Protein AF-A0A8T3WSC6-F1 (afdb_monomer_lite)

Radius of gyration: 28.21 Å; chains: 1; bounding box: 44×21×86 Å

Foldseek 3Di:
DDDDDDDDPVVVVVLVVQCVVVVPPDSVRSVVVVVCVVPPPDPPCPCVPPPDDPDDDDPPPPDPDPPPDDD

pLDDT: mean 77.77, std 18.83, range [43.16, 98.12]

Secondary structure (DSSP, 8-state):
--------HHHHHHHHHHHHHTT-SSHHHHHHHHHHHHHSPP--STT-STTPPP--------SSSTT-S--

Sequence (71 aa):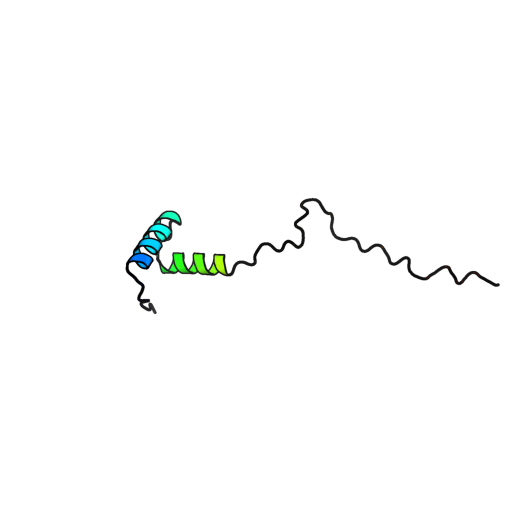
MSTTIAVSEETYRMLKYAKEETASESFDQLMQKLVRELKRPKENFFGTAKGLGPFKREEFDRLETKWKKNN

Structure (mmCIF, N/CA/C/O backbone):
data_AF-A0A8T3WSC6-F1
#
_entry.id   AF-A0A8T3WSC6-F1
#
loop_
_atom_site.group_PDB
_atom_site.id
_atom_site.type_symbol
_atom_site.label_atom_id
_atom_site.label_alt_id
_atom_site.label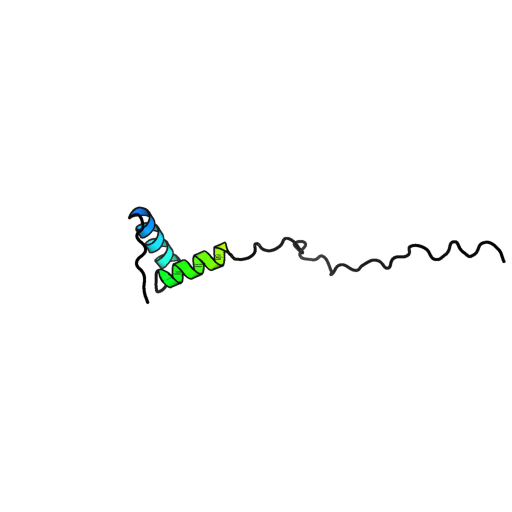_comp_id
_atom_site.label_asym_id
_atom_site.label_entity_id
_atom_site.label_seq_id
_atom_site.pdbx_PDB_ins_code
_atom_site.Cartn_x
_atom_site.Cartn_y
_atom_site.Cartn_z
_atom_site.occupancy
_atom_site.B_iso_or_equiv
_atom_site.auth_seq_id
_atom_site.auth_comp_id
_atom_site.auth_asym_id
_atom_site.auth_atom_id
_atom_site.pdbx_PDB_model_num
ATOM 1 N N . MET A 1 1 ? -21.170 7.102 -2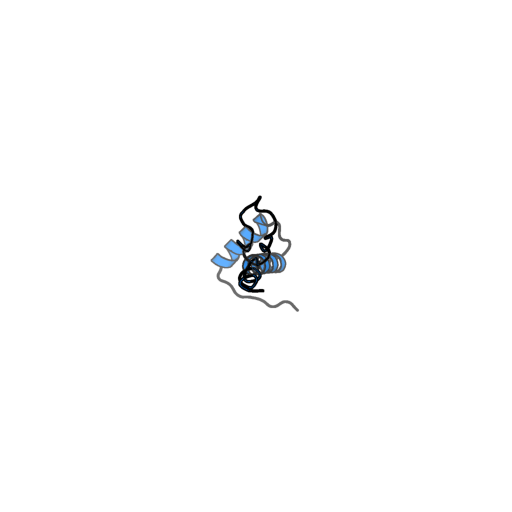.852 1.00 78.56 1 MET A N 1
ATOM 2 C CA . MET A 1 1 ? -21.661 5.963 -2.051 1.00 78.56 1 MET A CA 1
ATOM 3 C C . MET A 1 1 ? -20.442 5.157 -1.654 1.00 78.56 1 MET A C 1
ATOM 5 O O . MET A 1 1 ? -19.678 4.806 -2.543 1.00 78.56 1 MET A O 1
ATOM 9 N N . SER A 1 2 ? -20.193 4.974 -0.361 1.00 83.25 2 SER A N 1
ATOM 10 C CA . SER A 1 2 ? -19.088 4.140 0.113 1.00 83.25 2 SER A CA 1
ATOM 11 C C . SER A 1 2 ? -19.561 2.695 0.237 1.00 83.25 2 SER A C 1
ATOM 13 O O . SER A 1 2 ? -20.704 2.432 0.608 1.00 83.25 2 SER A O 1
ATOM 15 N N . THR A 1 3 ? -18.682 1.761 -0.103 1.00 90.19 3 THR A N 1
ATOM 16 C CA . THR A 1 3 ? -18.910 0.322 0.045 1.00 90.19 3 THR A CA 1
ATOM 17 C C . THR A 1 3 ? -17.830 -0.253 0.941 1.00 90.19 3 THR A C 1
ATOM 19 O O . THR A 1 3 ? -16.659 0.097 0.795 1.00 90.19 3 THR A O 1
ATOM 22 N N . THR A 1 4 ? -18.202 -1.146 1.851 1.00 93.62 4 THR A N 1
ATOM 23 C CA . THR A 1 4 ? -17.240 -1.811 2.732 1.00 93.62 4 THR A CA 1
ATOM 24 C C . THR A 1 4 ? -16.649 -3.028 2.035 1.00 93.62 4 THR A C 1
ATOM 26 O O . THR A 1 4 ? -17.381 -3.886 1.548 1.00 93.62 4 THR A O 1
ATOM 29 N N . ILE A 1 5 ? -15.320 -3.117 2.017 1.00 92.56 5 ILE A N 1
ATOM 30 C CA . ILE A 1 5 ? -14.584 -4.290 1.543 1.00 92.56 5 ILE A CA 1
ATOM 31 C C . ILE A 1 5 ? -14.053 -5.014 2.778 1.00 92.56 5 ILE A C 1
ATOM 33 O O . ILE A 1 5 ? -13.258 -4.454 3.532 1.00 92.56 5 ILE A O 1
ATOM 37 N N . ALA A 1 6 ? -14.503 -6.248 3.000 1.00 95.56 6 ALA A N 1
ATOM 38 C CA . ALA A 1 6 ? -13.956 -7.091 4.054 1.00 95.56 6 ALA A CA 1
ATOM 39 C C . ALA A 1 6 ? -12.601 -7.657 3.608 1.00 95.56 6 ALA A C 1
ATOM 41 O O . ALA A 1 6 ? -12.480 -8.208 2.514 1.00 95.56 6 ALA A O 1
ATOM 42 N N . VAL A 1 7 ? -11.589 -7.523 4.460 1.00 95.19 7 VAL A N 1
ATOM 43 C CA . VAL A 1 7 ? -10.239 -8.057 4.245 1.00 95.19 7 VAL A CA 1
ATOM 44 C C . VAL A 1 7 ? -9.771 -8.785 5.499 1.00 95.19 7 VAL A C 1
ATOM 46 O O . VAL A 1 7 ? -10.326 -8.584 6.580 1.00 95.19 7 VAL A O 1
ATOM 49 N N . SER A 1 8 ? -8.746 -9.626 5.365 1.00 98.12 8 SER A N 1
ATOM 50 C CA . SER A 1 8 ? -8.107 -10.238 6.531 1.00 98.12 8 SER A CA 1
ATOM 51 C C . SER A 1 8 ? -7.457 -9.173 7.424 1.00 98.12 8 SER A C 1
ATOM 53 O O . SER A 1 8 ? -7.084 -8.091 6.956 1.00 98.12 8 SER A O 1
ATOM 55 N N . GLU A 1 9 ? -7.279 -9.482 8.707 1.00 97.62 9 GLU A N 1
ATOM 56 C CA . GLU A 1 9 ? -6.632 -8.558 9.642 1.00 97.62 9 GLU A CA 1
ATOM 57 C C . GLU A 1 9 ? -5.176 -8.264 9.249 1.00 97.62 9 GLU A C 1
ATOM 59 O O . GLU A 1 9 ? -4.717 -7.126 9.349 1.00 97.62 9 GLU A O 1
ATOM 64 N N . GLU A 1 10 ? -4.462 -9.266 8.734 1.00 97.94 10 GLU A N 1
ATOM 65 C CA . GLU A 1 10 ? -3.100 -9.105 8.224 1.00 97.94 10 GLU A CA 1
ATOM 66 C C . GLU A 1 10 ? -3.058 -8.116 7.054 1.00 97.94 10 GLU A C 1
ATOM 68 O O . GLU A 1 10 ? -2.284 -7.157 7.070 1.00 97.94 10 GLU A O 1
ATOM 73 N N . THR A 1 11 ? -3.959 -8.275 6.081 1.00 97.06 11 THR A N 1
ATOM 74 C CA . THR A 1 11 ? -4.073 -7.353 4.943 1.00 97.06 11 THR A CA 1
ATOM 75 C C . THR A 1 11 ? -4.396 -5.934 5.405 1.00 97.06 11 THR A C 1
ATOM 77 O O . THR A 1 11 ? -3.827 -4.974 4.890 1.00 97.06 11 THR A O 1
ATOM 80 N N . TYR A 1 12 ? -5.273 -5.777 6.399 1.00 96.81 12 TYR A N 1
ATOM 81 C CA . TYR A 1 12 ? -5.580 -4.465 6.964 1.00 96.81 12 TYR A CA 1
ATOM 82 C C . TYR A 1 12 ? -4.345 -3.800 7.592 1.00 96.81 12 TYR A C 1
ATOM 84 O O . TYR A 1 12 ? -4.101 -2.614 7.356 1.00 96.81 12 TYR A O 1
ATOM 92 N N . ARG A 1 13 ? -3.525 -4.558 8.333 1.00 97.56 13 ARG A N 1
ATOM 93 C CA . ARG A 1 13 ? -2.257 -4.053 8.888 1.00 97.56 13 ARG A CA 1
ATOM 94 C C . ARG A 1 13 ? -1.308 -3.602 7.779 1.00 97.56 13 ARG A C 1
ATOM 96 O O . ARG A 1 13 ? -0.790 -2.492 7.855 1.00 97.56 13 ARG A O 1
ATOM 103 N N . MET A 1 14 ? -1.148 -4.402 6.723 1.00 96.81 14 MET A N 1
ATOM 104 C CA . MET A 1 14 ? -0.323 -4.035 5.563 1.00 96.81 14 MET A CA 1
ATOM 105 C C . MET A 1 14 ? -0.806 -2.745 4.892 1.00 96.81 14 MET A C 1
ATOM 107 O O . MET A 1 14 ? -0.005 -1.858 4.609 1.00 96.81 14 MET A O 1
ATOM 111 N N . LEU A 1 15 ? -2.118 -2.607 4.677 1.00 95.81 15 LEU A N 1
ATOM 112 C CA . LEU A 1 15 ? -2.700 -1.401 4.087 1.00 95.81 15 LEU A CA 1
ATOM 113 C C . LEU A 1 15 ? -2.486 -0.173 4.973 1.00 95.81 15 LEU A C 1
ATOM 115 O O . LEU A 1 15 ? -2.272 0.920 4.452 1.00 95.81 15 LEU A O 1
ATOM 119 N N . LYS A 1 16 ? -2.532 -0.331 6.301 1.00 96.06 16 LYS A N 1
ATOM 120 C CA . LYS A 1 16 ? -2.264 0.763 7.239 1.00 96.06 16 LYS A CA 1
ATOM 121 C C . LYS A 1 16 ? -0.818 1.250 7.125 1.00 96.06 16 LYS A C 1
ATOM 123 O O . LYS A 1 16 ? -0.618 2.451 6.971 1.00 96.06 16 LYS A O 1
ATOM 128 N N . TYR A 1 17 ? 0.153 0.336 7.107 1.00 96.69 17 TYR A N 1
ATOM 129 C CA . TYR A 1 17 ? 1.560 0.690 6.890 1.00 96.69 17 TYR A CA 1
ATOM 130 C C . TYR A 1 17 ? 1.774 1.372 5.534 1.00 96.69 17 TYR A C 1
ATOM 132 O O . TYR A 1 17 ? 2.330 2.464 5.472 1.00 96.69 17 TYR A O 1
ATOM 140 N N . ALA A 1 18 ? 1.230 0.804 4.455 1.00 95.19 18 ALA A N 1
ATOM 141 C CA . ALA A 1 18 ? 1.342 1.388 3.119 1.00 95.19 18 ALA A CA 1
ATOM 142 C C . ALA A 1 18 ? 0.695 2.785 3.022 1.00 95.19 18 ALA A C 1
ATOM 144 O O . ALA A 1 18 ? 1.173 3.656 2.290 1.00 95.19 18 ALA A O 1
ATOM 145 N N . LYS A 1 19 ? -0.392 3.033 3.765 1.00 95.75 19 LYS A N 1
ATOM 146 C CA . LYS A 1 19 ? -1.038 4.350 3.840 1.00 95.75 19 LYS A CA 1
ATOM 147 C C . LYS A 1 19 ? -0.107 5.392 4.469 1.00 95.75 19 LYS A C 1
ATOM 149 O O . LYS A 1 19 ? -0.034 6.506 3.954 1.00 95.75 19 LYS A O 1
ATOM 154 N N . GLU A 1 20 ? 0.583 5.023 5.548 1.00 94.88 20 GLU A N 1
ATOM 155 C CA . GLU A 1 20 ? 1.548 5.877 6.250 1.00 94.88 20 GLU A CA 1
ATOM 156 C C . GLU A 1 20 ? 2.777 6.163 5.373 1.00 94.88 20 GLU A C 1
ATOM 158 O O . GLU A 1 20 ? 3.123 7.326 5.175 1.00 94.88 20 GLU A O 1
ATOM 163 N N . GLU A 1 21 ? 3.371 5.137 4.756 1.00 94.19 21 GLU A N 1
ATOM 164 C CA . GLU A 1 21 ? 4.550 5.281 3.884 1.00 94.19 21 GLU A CA 1
ATOM 165 C C . GLU A 1 21 ? 4.291 6.166 2.659 1.00 94.19 21 GLU A C 1
ATOM 167 O O . GLU A 1 21 ? 5.133 6.967 2.257 1.00 94.19 21 GLU A O 1
ATOM 172 N N . THR A 1 22 ? 3.105 6.045 2.060 1.00 90.81 22 THR A N 1
ATOM 173 C CA . THR A 1 22 ? 2.727 6.809 0.859 1.00 90.81 22 THR A CA 1
ATOM 174 C C . THR A 1 22 ? 2.065 8.152 1.171 1.00 90.81 22 THR A C 1
ATOM 176 O O . THR A 1 22 ? 1.587 8.818 0.240 1.00 90.81 22 THR A O 1
ATOM 179 N N . ALA A 1 23 ? 1.993 8.521 2.459 1.00 92.31 23 ALA A N 1
ATOM 180 C CA . ALA A 1 23 ? 1.305 9.701 2.980 1.00 92.31 23 ALA A CA 1
ATOM 181 C C . ALA A 1 23 ? -0.099 9.885 2.368 1.00 92.31 23 ALA A C 1
ATOM 183 O O . ALA A 1 23 ? -0.487 10.976 1.950 1.00 92.31 23 ALA A O 1
ATOM 184 N N . SER A 1 24 ? -0.850 8.789 2.237 1.00 94.12 24 SER A N 1
ATOM 185 C CA . SER A 1 24 ? -2.192 8.819 1.650 1.00 94.12 24 SER A CA 1
ATOM 186 C C . SER A 1 24 ? -3.225 9.218 2.707 1.00 94.12 24 SER A C 1
ATOM 188 O O . SER A 1 24 ? -3.225 8.703 3.821 1.00 94.12 24 SER A O 1
ATOM 190 N N . GLU A 1 25 ? -4.156 10.102 2.359 1.00 92.44 25 GLU A N 1
ATOM 191 C CA . GLU A 1 25 ? -5.169 10.637 3.277 1.00 92.44 25 GLU A CA 1
ATOM 192 C C . GLU A 1 25 ? -6.224 9.575 3.636 1.00 92.44 25 GLU A C 1
ATOM 194 O O . GLU A 1 25 ? -6.686 9.477 4.778 1.00 92.44 25 GLU A O 1
ATOM 199 N N . SER A 1 26 ? -6.549 8.692 2.686 1.00 95.00 26 SER A N 1
ATOM 200 C CA . SER A 1 26 ? -7.544 7.626 2.839 1.00 95.00 26 SER A CA 1
ATOM 201 C C . SER A 1 26 ? -7.097 6.299 2.220 1.00 95.00 26 SER A C 1
ATOM 203 O O . SER A 1 26 ? -6.200 6.252 1.374 1.00 95.00 26 SER A O 1
ATOM 205 N N . PHE A 1 27 ? -7.741 5.202 2.637 1.00 94.25 27 PHE A N 1
ATOM 206 C CA . PHE A 1 27 ? -7.535 3.895 2.007 1.00 94.25 27 PHE A CA 1
ATOM 207 C C . PHE A 1 27 ? -7.995 3.894 0.546 1.00 94.25 27 PHE A C 1
ATOM 209 O O . PHE A 1 27 ? -7.331 3.292 -0.289 1.00 94.25 27 PHE A O 1
ATOM 216 N N . ASP A 1 28 ? -9.051 4.635 0.206 1.00 93.56 28 ASP A N 1
ATOM 217 C CA . ASP A 1 28 ? -9.505 4.775 -1.181 1.00 93.56 28 ASP A CA 1
ATOM 218 C C . ASP A 1 28 ? -8.432 5.422 -2.063 1.00 93.56 28 ASP A C 1
ATOM 220 O O . ASP A 1 28 ? -8.157 4.949 -3.166 1.00 93.56 28 ASP A O 1
ATOM 224 N N . GLN A 1 29 ? -7.777 6.474 -1.565 1.00 94.69 29 GLN A N 1
ATOM 225 C CA . GLN A 1 29 ? -6.694 7.138 -2.287 1.00 94.69 29 GLN A CA 1
ATOM 226 C C . GLN A 1 29 ? -5.490 6.205 -2.472 1.00 94.69 29 GLN A C 1
ATOM 228 O O . GLN A 1 29 ? -4.928 6.142 -3.567 1.00 94.69 29 GLN A O 1
ATOM 233 N N . LEU A 1 30 ? -5.122 5.454 -1.429 1.00 95.88 30 LEU A N 1
ATOM 234 C CA . LEU A 1 30 ? -4.073 4.437 -1.507 1.00 95.88 30 LEU A CA 1
ATOM 235 C C . LEU A 1 30 ? -4.413 3.375 -2.564 1.00 95.88 30 LEU A C 1
ATOM 237 O O . LEU A 1 30 ? -3.605 3.103 -3.449 1.00 95.88 30 LEU A O 1
ATOM 241 N N . MET A 1 31 ? -5.623 2.816 -2.523 1.00 94.06 31 MET A N 1
ATOM 242 C CA . MET A 1 31 ? -6.068 1.787 -3.466 1.00 94.06 31 MET A CA 1
ATOM 243 C C . MET A 1 31 ? -6.064 2.301 -4.909 1.00 94.06 31 MET A C 1
ATOM 245 O O . MET A 1 31 ? -5.627 1.594 -5.816 1.00 94.06 31 MET A O 1
ATOM 249 N N . GLN A 1 32 ? -6.480 3.549 -5.141 1.00 93.44 32 GLN A N 1
ATOM 250 C CA . GLN A 1 32 ? -6.395 4.165 -6.467 1.00 93.44 32 GLN A CA 1
ATOM 251 C C . GLN A 1 32 ? -4.951 4.306 -6.956 1.00 93.44 32 GLN A C 1
ATOM 253 O O . GLN A 1 32 ? -4.693 4.034 -8.130 1.00 93.44 32 GLN A O 1
ATOM 258 N N . LYS A 1 33 ? -4.014 4.716 -6.088 1.00 93.25 33 LYS A N 1
ATOM 259 C CA . LYS A 1 33 ? -2.582 4.790 -6.429 1.00 93.25 33 LYS A CA 1
ATOM 260 C C . LYS A 1 33 ? -2.049 3.410 -6.820 1.00 93.25 33 LYS A C 1
ATOM 262 O O . LYS A 1 33 ? -1.535 3.265 -7.926 1.00 93.25 33 LYS A O 1
ATOM 267 N N . LEU A 1 34 ? -2.282 2.395 -5.988 1.00 93.38 34 LEU A N 1
ATOM 268 C CA . LEU A 1 34 ? -1.834 1.020 -6.238 1.00 93.38 34 LEU A CA 1
ATOM 269 C C . LEU A 1 34 ? -2.383 0.461 -7.557 1.00 93.38 34 LEU A C 1
ATOM 271 O O . LEU A 1 34 ? -1.643 -0.104 -8.359 1.00 93.38 34 LEU A O 1
ATOM 275 N N . VAL A 1 35 ? -3.676 0.661 -7.832 1.00 93.38 35 VAL A N 1
ATOM 276 C CA . VAL A 1 35 ? -4.292 0.205 -9.088 1.00 93.38 35 VAL A CA 1
ATOM 277 C C . VAL A 1 35 ? -3.706 0.939 -10.294 1.00 93.38 35 VAL A C 1
ATOM 279 O O . VAL A 1 35 ? -3.499 0.323 -11.340 1.00 93.38 35 VAL A O 1
ATOM 282 N N . ARG A 1 36 ? -3.435 2.245 -10.178 1.00 91.81 36 ARG A N 1
ATOM 283 C CA . ARG A 1 36 ? -2.807 3.023 -11.256 1.00 91.81 36 ARG A CA 1
ATOM 284 C C . ARG A 1 36 ? -1.386 2.560 -11.533 1.00 91.81 36 ARG A C 1
ATOM 286 O O . ARG A 1 36 ? -1.029 2.452 -12.698 1.00 91.81 36 ARG A O 1
ATOM 293 N N . GLU A 1 37 ? -0.603 2.275 -10.500 1.00 89.69 37 GLU A N 1
ATOM 294 C CA . GLU A 1 37 ? 0.758 1.756 -10.645 1.00 89.69 37 GLU A CA 1
ATOM 295 C C . GLU A 1 37 ? 0.764 0.367 -11.276 1.00 89.69 37 GLU A C 1
ATOM 297 O O . GLU A 1 37 ? 1.493 0.140 -12.237 1.00 89.69 37 GLU A O 1
ATOM 302 N N . LEU A 1 38 ? -0.120 -0.527 -10.824 1.00 90.56 38 LEU A N 1
ATOM 303 C CA . LEU A 1 38 ? -0.257 -1.868 -11.391 1.00 90.56 38 LEU A CA 1
ATOM 304 C C . LEU A 1 38 ? -0.673 -1.837 -12.869 1.00 90.56 38 LEU A C 1
ATOM 306 O O . LEU A 1 38 ? -0.216 -2.655 -13.665 1.00 90.56 38 LEU A O 1
ATOM 310 N N . LYS A 1 39 ? -1.552 -0.898 -13.240 1.00 89.75 39 LYS A N 1
ATOM 311 C CA . LYS A 1 39 ? -2.017 -0.709 -14.622 1.00 89.75 39 LYS A CA 1
ATOM 312 C C . LYS A 1 39 ? -1.103 0.180 -15.458 1.00 89.75 39 LYS A C 1
ATOM 314 O O . LYS A 1 39 ? -1.359 0.329 -16.654 1.00 89.75 39 LYS A O 1
ATOM 319 N N . ARG A 1 40 ? -0.078 0.799 -14.863 1.00 85.06 40 ARG A N 1
ATOM 320 C CA . ARG A 1 40 ? 0.847 1.653 -15.603 1.00 85.06 40 ARG A CA 1
ATOM 321 C C . ARG A 1 40 ? 1.514 0.780 -16.666 1.00 85.06 40 ARG A C 1
ATOM 323 O O . ARG A 1 40 ? 2.048 -0.276 -16.319 1.00 85.06 40 ARG A O 1
ATOM 330 N N . PRO A 1 41 ? 1.487 1.183 -17.950 1.00 77.00 41 PRO A N 1
ATOM 331 C CA . PRO A 1 41 ? 2.246 0.483 -18.970 1.00 77.00 41 PRO A CA 1
ATOM 332 C C . PRO A 1 41 ? 3.687 0.385 -18.482 1.00 77.00 41 PRO A C 1
ATOM 334 O O . PRO A 1 41 ? 4.271 1.402 -18.090 1.00 77.00 41 PRO A O 1
ATOM 337 N N . LYS A 1 42 ? 4.245 -0.831 -18.460 1.00 72.44 42 LYS A N 1
ATOM 338 C CA . LYS A 1 42 ? 5.689 -0.989 -18.270 1.00 72.44 42 LYS A CA 1
ATOM 339 C C . LYS A 1 42 ? 6.354 -0.083 -19.297 1.00 72.44 42 LYS A C 1
ATOM 341 O O . LYS A 1 42 ? 5.867 -0.029 -20.425 1.00 72.44 42 LYS A O 1
ATOM 346 N N . GLU A 1 43 ? 7.392 0.657 -18.907 1.00 65.38 43 GLU A N 1
ATOM 347 C CA . GLU A 1 43 ? 8.146 1.451 -19.876 1.00 65.38 43 GLU A CA 1
ATOM 348 C C . GLU A 1 43 ? 8.483 0.537 -21.048 1.00 65.38 43 GLU A C 1
ATOM 350 O O . GLU A 1 43 ? 9.160 -0.482 -20.894 1.00 65.38 43 GLU A O 1
ATOM 355 N N . ASN A 1 44 ? 7.888 0.833 -22.202 1.00 58.84 44 ASN A N 1
ATOM 356 C CA . ASN A 1 44 ? 8.138 0.052 -23.387 1.00 58.84 44 ASN A CA 1
ATOM 357 C C . ASN A 1 44 ? 9.643 0.168 -23.638 1.00 58.84 44 ASN A C 1
ATOM 359 O O . ASN A 1 44 ? 10.150 1.273 -23.818 1.00 58.84 44 ASN A O 1
ATOM 363 N N . PHE A 1 45 ? 10.348 -0.959 -23.741 1.00 55.94 45 PHE A N 1
ATOM 364 C CA . PHE A 1 45 ? 11.726 -1.004 -24.248 1.00 55.94 45 PHE A CA 1
ATOM 365 C C . PHE A 1 45 ? 11.830 -0.515 -25.716 1.00 55.94 45 PHE A C 1
ATOM 367 O O . PHE A 1 45 ? 12.882 -0.600 -26.347 1.00 55.94 45 PHE A O 1
ATOM 374 N N . PHE A 1 46 ? 10.743 0.017 -26.287 1.00 53.34 46 PHE A N 1
ATOM 375 C CA . PHE A 1 46 ? 10.729 0.748 -27.546 1.00 53.34 46 PHE A CA 1
ATOM 376 C C . PHE A 1 46 ? 11.454 2.088 -27.362 1.00 53.34 46 PHE A C 1
ATOM 378 O O . PHE A 1 46 ? 10.851 3.121 -27.082 1.00 53.34 46 PHE A O 1
ATOM 385 N N . GLY A 1 47 ? 12.781 2.032 -27.487 1.00 52.69 47 GLY A N 1
ATOM 386 C CA . GLY A 1 47 ? 13.683 3.176 -27.360 1.00 52.69 47 GLY A CA 1
ATOM 387 C C . GLY A 1 47 ? 14.718 3.073 -26.236 1.00 52.69 47 GLY A C 1
ATOM 388 O O . GLY A 1 47 ? 15.397 4.058 -25.970 1.00 52.69 47 GLY A O 1
ATOM 389 N N . THR A 1 48 ? 14.904 1.917 -25.579 1.00 53.56 48 THR A N 1
ATOM 390 C CA . THR A 1 48 ? 15.854 1.782 -24.447 1.00 53.56 48 THR A CA 1
A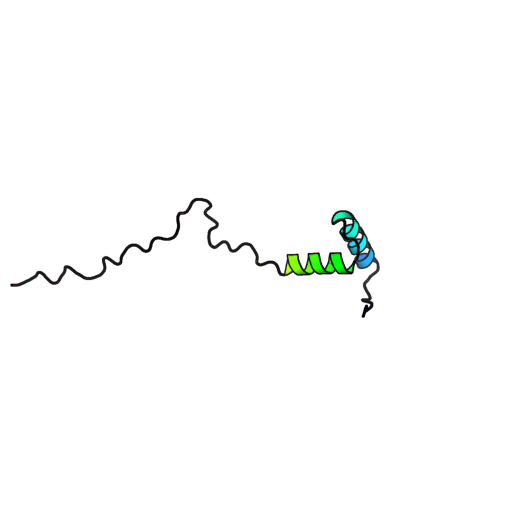TOM 391 C C . THR A 1 48 ? 17.332 1.929 -24.786 1.00 53.56 48 THR A C 1
ATOM 393 O O . THR A 1 48 ? 18.173 1.881 -23.892 1.00 53.56 48 THR A O 1
ATOM 396 N N . ALA A 1 49 ? 17.677 2.213 -26.034 1.00 58.75 49 ALA A N 1
ATOM 397 C CA . ALA A 1 49 ? 18.934 2.883 -26.300 1.00 58.75 49 ALA A CA 1
ATOM 398 C C . ALA A 1 49 ? 18.748 4.395 -26.116 1.00 58.75 49 ALA A C 1
ATOM 400 O O . ALA A 1 49 ? 18.492 5.128 -27.072 1.00 58.75 49 ALA A O 1
ATOM 401 N N . LYS A 1 50 ? 18.914 4.872 -24.874 1.00 53.38 50 LYS A N 1
ATOM 402 C CA . LYS A 1 50 ? 19.202 6.290 -24.614 1.00 53.38 50 LYS A CA 1
ATOM 403 C C . LYS A 1 50 ? 20.402 6.689 -25.487 1.00 53.38 50 LYS A C 1
ATOM 405 O O . LYS A 1 50 ? 21.520 6.277 -25.200 1.00 53.38 50 LYS A O 1
ATOM 410 N N . GLY A 1 51 ? 20.158 7.440 -26.562 1.00 58.31 51 GLY A N 1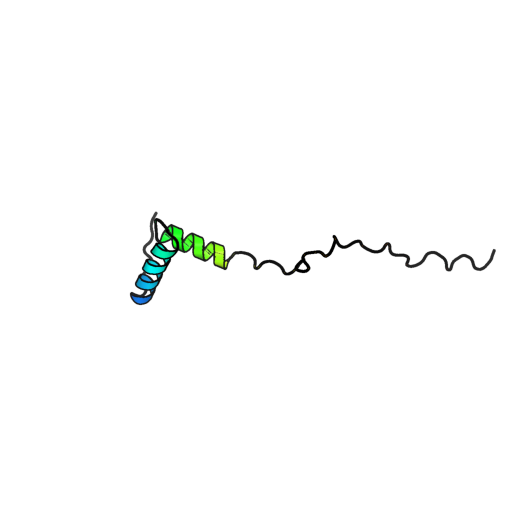
ATOM 411 C CA . GLY A 1 51 ? 21.185 7.892 -27.510 1.00 58.31 51 GLY A CA 1
ATOM 412 C C . GLY A 1 51 ? 21.074 7.342 -28.937 1.00 58.31 51 GLY A C 1
ATOM 413 O O . GLY A 1 51 ? 21.787 7.832 -29.808 1.00 58.31 51 GLY A O 1
ATOM 414 N N . LEU A 1 52 ? 20.179 6.386 -29.223 1.00 60.28 52 LEU A N 1
ATOM 415 C CA . LEU A 1 52 ? 19.868 6.039 -30.614 1.00 60.28 52 LEU A CA 1
ATOM 416 C C . LEU A 1 52 ? 18.981 7.137 -31.213 1.00 60.28 52 LEU A C 1
ATOM 418 O O . LEU A 1 52 ? 17.894 7.423 -30.709 1.00 60.28 52 LEU A O 1
ATOM 422 N N . GLY A 1 53 ? 19.471 7.778 -32.276 1.00 62.00 53 GLY A N 1
ATOM 423 C CA . GLY A 1 53 ? 18.691 8.745 -33.045 1.00 62.00 53 GLY A CA 1
ATOM 424 C C . GLY A 1 53 ? 17.417 8.114 -33.625 1.00 62.00 53 GLY A C 1
ATOM 425 O O . GLY A 1 53 ? 17.322 6.887 -33.717 1.00 62.00 53 GLY A O 1
ATOM 426 N N . PRO A 1 54 ? 16.423 8.929 -34.020 1.00 68.81 54 PRO A N 1
ATOM 427 C CA . PRO A 1 54 ? 15.206 8.426 -34.647 1.00 68.81 54 PRO A CA 1
ATOM 428 C C . PRO A 1 54 ? 15.553 7.517 -35.828 1.00 68.81 54 PRO A C 1
ATOM 430 O O . PRO A 1 54 ? 16.453 7.828 -36.611 1.00 68.81 54 PRO A O 1
ATOM 433 N N . PHE A 1 55 ? 14.834 6.397 -35.950 1.00 69.50 55 PHE A N 1
ATOM 434 C CA . PHE A 1 55 ? 14.997 5.467 -37.063 1.00 69.50 55 PHE A CA 1
ATOM 435 C C . PHE A 1 55 ? 14.828 6.223 -38.387 1.00 69.50 55 PHE A C 1
ATOM 437 O O . PHE A 1 55 ? 13.725 6.646 -38.737 1.00 69.50 55 PHE A O 1
ATOM 444 N N . LYS A 1 56 ? 15.929 6.405 -39.120 1.00 67.94 56 LYS A N 1
ATOM 445 C CA . LYS A 1 56 ? 15.891 6.832 -40.515 1.00 67.94 56 LYS A CA 1
ATOM 446 C C . LYS A 1 56 ? 15.787 5.574 -41.355 1.00 67.94 56 LYS A C 1
ATOM 448 O O . LYS A 1 56 ? 16.687 4.741 -41.346 1.00 67.94 56 LYS A O 1
ATOM 453 N N . ARG A 1 57 ? 14.669 5.436 -42.063 1.00 65.25 57 ARG A N 1
ATOM 454 C CA . ARG A 1 57 ? 14.539 4.449 -43.129 1.00 65.25 57 ARG A CA 1
ATOM 455 C C . ARG A 1 57 ? 15.603 4.801 -44.165 1.00 65.25 57 ARG A C 1
ATOM 457 O O . ARG A 1 57 ? 15.508 5.867 -44.763 1.00 65.25 57 ARG A O 1
ATOM 464 N N . GLU A 1 58 ? 16.619 3.959 -44.329 1.00 68.31 58 GLU A N 1
ATOM 465 C CA . GLU A 1 58 ? 17.478 4.050 -45.507 1.00 68.31 58 GLU A CA 1
ATOM 466 C C . GLU A 1 58 ? 16.553 3.998 -46.725 1.00 68.31 58 GLU A C 1
ATOM 468 O O . GLU A 1 58 ? 15.692 3.110 -46.826 1.00 68.31 58 GLU A O 1
ATOM 473 N N . GLU A 1 59 ? 16.643 5.027 -47.570 1.00 58.69 59 GLU A N 1
ATOM 474 C CA . GLU A 1 59 ? 15.925 5.073 -48.834 1.00 58.69 59 GLU A CA 1
ATOM 475 C C . GLU A 1 59 ? 16.193 3.750 -49.541 1.00 58.69 59 GLU A C 1
ATOM 477 O O . GLU A 1 59 ? 17.326 3.281 -49.631 1.00 58.69 59 GLU A O 1
ATOM 482 N N . PHE A 1 60 ? 15.116 3.078 -49.928 1.00 54.84 60 PHE A N 1
ATOM 483 C CA . PHE A 1 60 ? 15.203 1.838 -50.668 1.00 54.84 60 PHE A CA 1
ATOM 484 C C . PHE A 1 60 ? 15.912 2.131 -51.994 1.00 54.84 60 PHE A C 1
ATOM 486 O O . PHE A 1 60 ? 15.253 2.382 -52.993 1.00 54.84 60 PHE A O 1
ATOM 493 N N . ASP A 1 61 ? 17.233 1.985 -52.038 1.00 53.34 61 ASP A N 1
ATOM 494 C CA . ASP A 1 61 ? 18.006 1.872 -53.279 1.00 53.34 61 ASP A CA 1
ATOM 495 C C . ASP A 1 61 ? 17.834 0.455 -53.865 1.00 53.34 61 ASP A C 1
ATOM 497 O O . ASP A 1 61 ? 18.758 -0.239 -54.292 1.00 53.34 61 ASP A O 1
ATOM 501 N N . ARG A 1 62 ? 16.594 -0.045 -53.819 1.00 54.81 62 ARG A N 1
ATOM 502 C CA . ARG A 1 62 ? 16.194 -1.299 -54.440 1.00 54.81 62 ARG A CA 1
ATOM 503 C C . ARG A 1 62 ? 15.475 -0.952 -55.735 1.00 54.81 62 ARG A C 1
ATOM 505 O O . ARG A 1 62 ? 14.295 -0.631 -55.712 1.00 54.81 62 ARG A O 1
ATOM 512 N N . LEU A 1 63 ? 16.199 -1.191 -56.832 1.00 55.72 63 LEU A N 1
ATOM 513 C CA . LEU A 1 63 ? 15.701 -1.595 -58.157 1.00 55.72 63 LEU A CA 1
ATOM 514 C C . LEU A 1 63 ? 15.660 -0.557 -59.293 1.00 55.72 63 LEU A C 1
ATOM 516 O O . LEU A 1 63 ? 14.977 -0.813 -60.277 1.00 55.72 63 LEU A O 1
ATOM 520 N N . GLU A 1 64 ? 16.469 0.502 -59.293 1.00 52.47 64 GLU A N 1
ATOM 521 C CA . GLU A 1 64 ? 16.599 1.347 -60.498 1.00 52.47 64 GLU A CA 1
ATOM 522 C C . GLU A 1 64 ? 18.048 1.624 -60.903 1.00 52.47 64 GLU A C 1
ATOM 524 O O . GLU A 1 64 ? 18.558 2.724 -60.758 1.00 52.47 64 GLU A O 1
ATOM 529 N N . THR A 1 65 ? 18.742 0.624 -61.458 1.00 45.00 65 THR A N 1
ATOM 530 C CA . THR A 1 65 ? 19.822 0.891 -62.448 1.00 45.00 65 THR A CA 1
ATOM 531 C C . THR A 1 65 ? 20.264 -0.317 -63.285 1.00 45.00 65 THR A C 1
ATOM 533 O O . THR A 1 65 ? 21.209 -0.215 -64.062 1.00 45.00 65 THR A O 1
ATOM 536 N N . LYS A 1 66 ? 19.555 -1.457 -63.241 1.00 47.47 66 LYS A N 1
ATOM 537 C CA . LYS A 1 66 ? 19.786 -2.570 -64.191 1.00 47.47 66 LYS A CA 1
ATOM 538 C C . LYS A 1 66 ? 19.129 -2.388 -65.572 1.00 47.47 66 LYS A C 1
ATOM 540 O O . LYS A 1 66 ? 19.223 -3.295 -66.391 1.00 47.47 66 LYS A O 1
ATOM 545 N N . TRP A 1 67 ? 18.529 -1.230 -65.865 1.00 50.75 67 TRP A N 1
ATOM 546 C CA . TRP A 1 67 ? 17.877 -0.945 -67.156 1.00 50.75 67 TRP A CA 1
ATOM 547 C C . TRP A 1 67 ? 18.707 -0.115 -68.148 1.00 50.75 67 TRP A C 1
ATOM 549 O O . TRP A 1 67 ? 18.217 0.203 -69.223 1.00 50.75 67 TRP A O 1
ATOM 559 N N . LYS A 1 68 ? 19.983 0.181 -67.864 1.00 48.31 68 LYS A N 1
ATOM 560 C CA . LYS A 1 68 ? 20.922 0.671 -68.893 1.00 48.31 68 LYS A CA 1
ATOM 561 C C . LYS A 1 68 ? 21.839 -0.447 -69.394 1.00 48.31 68 LYS A C 1
ATOM 563 O O . LYS A 1 68 ? 23.059 -0.345 -69.356 1.00 48.31 68 LYS A O 1
ATOM 568 N N . LYS A 1 69 ? 21.230 -1.5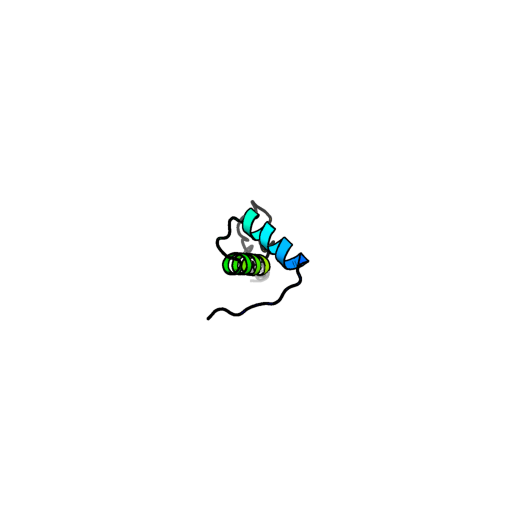40 -69.858 1.00 51.81 69 LYS A N 1
ATOM 569 C CA . LYS A 1 69 ? 21.812 -2.403 -70.891 1.00 51.81 69 LYS A CA 1
ATOM 570 C C . LYS A 1 69 ? 20.954 -2.224 -72.142 1.00 51.81 69 LYS A C 1
ATOM 572 O O . LYS A 1 69 ? 19.767 -2.521 -72.090 1.00 51.81 69 LYS A O 1
ATOM 577 N N . ASN A 1 70 ? 21.601 -1.793 -73.223 1.00 46.88 70 ASN A N 1
ATOM 578 C CA . ASN A 1 70 ? 21.125 -1.764 -74.610 1.00 46.88 70 ASN A CA 1
ATOM 579 C C . ASN A 1 70 ? 20.175 -0.609 -74.980 1.00 46.88 70 ASN A C 1
ATOM 581 O O . ASN A 1 70 ? 18.959 -0.768 -74.972 1.00 46.88 70 ASN A O 1
ATOM 585 N N . ASN A 1 71 ? 20.767 0.526 -75.361 1.00 43.16 71 ASN A N 1
ATOM 586 C CA . ASN A 1 71 ? 20.419 1.276 -76.574 1.00 43.16 71 ASN A CA 1
ATOM 587 C C . ASN A 1 71 ? 21.619 2.130 -76.984 1.00 43.16 71 ASN A C 1
ATOM 589 O O . ASN A 1 71 ? 22.109 2.882 -76.111 1.00 43.16 71 ASN A O 1
#